Protein AF-A0A8S8Z1N3-F1 (afdb_monomer_lite)

Foldseek 3Di:
DDDDPVDDDDDDDPVNVVVVVVVVVPDDDLVRQLVVQCVVQVDDSVLSNQLVPDPCVVLLVVLCVVVLDRSNVSSCCVRPVLVVVVVVVDDCVVVDSVNSSVVSVVVSVVVDPPPD

Radius of gyration: 21.32 Å; chains: 1; bounding box: 47×44×58 Å

pLDDT: mean 86.36, std 10.96, range [37.97, 95.62]

Sequence (116 aa):
MYPETDIPSIGVTSEEIKIARDKADTTPTWDKAITEIQKKYNLNHQQAEQIFDSEYMELFEKICENKKNSPNFVASILCSSITNLERQGLHTTLLKPEHIIESFELLALTKYPKNH

Structure (mmCIF, N/CA/C/O backbone):
data_AF-A0A8S8Z1N3-F1
#
_entry.id   AF-A0A8S8Z1N3-F1
#
loop_
_atom_site.group_PDB
_atom_site.id
_atom_site.type_symbol
_atom_site.label_atom_id
_atom_site.label_alt_id
_atom_site.label_comp_id
_atom_site.label_asym_id
_atom_site.label_entity_id
_atom_site.label_seq_id
_atom_site.pdbx_PDB_ins_code
_atom_site.Cartn_x
_atom_site.Cartn_y
_atom_site.Cartn_z
_atom_site.occupancy
_atom_site.B_iso_or_equiv
_atom_site.auth_seq_id
_atom_site.auth_comp_id
_atom_site.auth_asym_id
_atom_site.auth_atom_id
_atom_site.pdbx_PDB_model_num
ATOM 1 N N . MET A 1 1 ? 22.268 -27.481 -28.801 1.00 82.44 1 MET A N 1
ATOM 2 C CA . MET A 1 1 ? 20.914 -26.968 -28.505 1.00 82.44 1 MET A CA 1
ATOM 3 C C . MET A 1 1 ? 20.391 -26.339 -29.788 1.00 82.44 1 MET A C 1
ATOM 5 O O . MET A 1 1 ? 21.146 -25.583 -30.388 1.00 82.44 1 MET A O 1
ATOM 9 N N . TYR A 1 2 ? 19.200 -26.723 -30.256 1.00 82.88 2 TYR A N 1
ATOM 10 C CA . TYR A 1 2 ? 18.590 -26.187 -31.483 1.00 82.88 2 TYR A CA 1
ATOM 11 C C . TYR A 1 2 ? 17.500 -25.172 -31.117 1.00 82.88 2 TYR A C 1
ATOM 13 O O . TYR A 1 2 ? 16.831 -25.385 -30.105 1.00 82.88 2 TYR A O 1
ATOM 21 N N . PRO A 1 3 ? 17.341 -24.079 -31.885 1.00 78.19 3 PRO A N 1
ATOM 22 C CA . PRO A 1 3 ? 16.272 -23.119 -31.648 1.00 78.19 3 PRO A CA 1
ATOM 23 C C . PRO A 1 3 ? 14.910 -23.773 -31.892 1.00 78.19 3 PRO A C 1
ATOM 25 O O . PRO A 1 3 ? 14.752 -24.590 -32.800 1.00 78.19 3 PRO A O 1
ATOM 28 N N . GLU A 1 4 ? 13.941 -23.412 -31.061 1.00 79.06 4 GLU A N 1
ATOM 29 C CA . GLU A 1 4 ? 12.550 -23.824 -31.209 1.00 79.06 4 GLU A CA 1
ATOM 30 C C . GLU A 1 4 ? 11.984 -23.200 -32.493 1.00 79.06 4 GLU A C 1
ATOM 32 O O . GLU A 1 4 ? 12.086 -21.992 -32.699 1.00 79.06 4 GLU A O 1
ATOM 37 N N . THR A 1 5 ? 11.481 -24.035 -33.405 1.00 82.94 5 THR A N 1
ATOM 38 C CA . THR A 1 5 ? 11.146 -23.621 -34.785 1.00 82.94 5 THR A CA 1
ATOM 39 C C . THR A 1 5 ? 9.691 -23.193 -34.964 1.00 82.94 5 THR A C 1
ATOM 41 O O . THR A 1 5 ? 9.374 -22.540 -35.956 1.00 82.94 5 THR A O 1
ATOM 44 N N . ASP A 1 6 ? 8.836 -23.487 -33.983 1.00 86.75 6 ASP A N 1
ATOM 45 C CA . ASP A 1 6 ? 7.417 -23.119 -33.991 1.00 86.75 6 ASP A CA 1
ATOM 46 C C . ASP A 1 6 ? 7.160 -21.691 -33.473 1.00 86.75 6 ASP A C 1
ATOM 48 O O . ASP A 1 6 ? 6.049 -21.176 -33.603 1.00 86.75 6 ASP A O 1
ATOM 52 N N . ILE A 1 7 ? 8.175 -21.022 -32.906 1.00 83.12 7 ILE A N 1
ATOM 53 C CA . ILE A 1 7 ? 8.056 -19.663 -32.360 1.00 83.12 7 ILE A CA 1
ATOM 54 C C . ILE A 1 7 ? 8.831 -18.683 -33.256 1.00 83.12 7 ILE A C 1
ATOM 56 O O . ILE A 1 7 ? 10.049 -18.816 -33.408 1.00 83.12 7 ILE A O 1
ATOM 60 N N . PRO A 1 8 ? 8.169 -17.669 -33.846 1.00 82.38 8 PRO A N 1
ATOM 61 C CA . PRO A 1 8 ? 8.858 -16.648 -34.623 1.00 82.38 8 PRO A CA 1
ATOM 62 C C . PRO A 1 8 ? 9.771 -15.801 -33.726 1.00 82.38 8 PRO A C 1
ATOM 64 O O . PRO A 1 8 ? 9.466 -15.536 -32.564 1.00 82.38 8 PRO A O 1
ATOM 67 N N . SER A 1 9 ? 10.895 -15.334 -34.273 1.00 81.75 9 SER A N 1
ATOM 68 C CA . SER A 1 9 ? 11.811 -14.462 -33.531 1.00 81.75 9 SER A CA 1
ATOM 69 C C . SER A 1 9 ? 11.157 -13.120 -33.192 1.00 81.75 9 SER A C 1
ATOM 71 O O . SER A 1 9 ? 10.616 -12.446 -34.069 1.00 81.75 9 SER A O 1
ATOM 73 N N . ILE A 1 10 ? 11.259 -12.708 -31.927 1.00 83.69 10 ILE A N 1
ATOM 74 C CA . ILE A 1 10 ? 10.810 -11.392 -31.461 1.00 83.69 10 ILE A CA 1
ATOM 75 C C . ILE A 1 10 ? 11.947 -10.390 -31.690 1.00 83.69 10 ILE A C 1
ATOM 77 O O . ILE A 1 10 ? 13.014 -10.501 -31.087 1.00 83.69 10 ILE A O 1
ATOM 81 N N . GLY A 1 11 ? 11.728 -9.419 -32.577 1.00 84.00 11 GLY A N 1
ATOM 82 C CA . GLY A 1 11 ? 12.651 -8.307 -32.785 1.00 84.00 11 GLY A CA 1
ATOM 83 C C . GLY A 1 11 ? 12.404 -7.215 -31.752 1.00 84.00 11 GLY A C 1
ATOM 84 O O . GLY A 1 11 ? 11.334 -6.621 -31.752 1.00 84.00 11 GLY A O 1
ATOM 85 N N . VAL A 1 12 ? 13.386 -6.947 -30.892 1.00 85.81 12 VAL A N 1
ATOM 86 C CA . VAL A 1 12 ? 13.336 -5.825 -29.944 1.00 85.81 12 VAL A CA 1
ATOM 87 C C . VAL A 1 12 ? 14.036 -4.622 -30.569 1.00 85.81 12 VAL A C 1
ATOM 89 O O . VAL A 1 12 ? 15.198 -4.708 -30.976 1.00 85.81 12 VAL A O 1
ATOM 92 N N . THR A 1 13 ? 13.339 -3.496 -30.658 1.00 91.44 13 THR A N 1
ATOM 93 C CA . THR A 1 13 ? 13.882 -2.246 -31.195 1.00 91.44 13 THR A CA 1
ATOM 94 C C . THR A 1 13 ? 14.740 -1.520 -30.160 1.00 91.44 13 THR A C 1
ATOM 96 O O . THR A 1 13 ? 14.548 -1.633 -28.948 1.00 91.44 13 THR A O 1
ATOM 99 N N . SER A 1 14 ? 15.691 -0.706 -30.625 1.00 90.50 14 SER A N 1
ATOM 100 C CA . SER A 1 14 ? 16.498 0.131 -29.72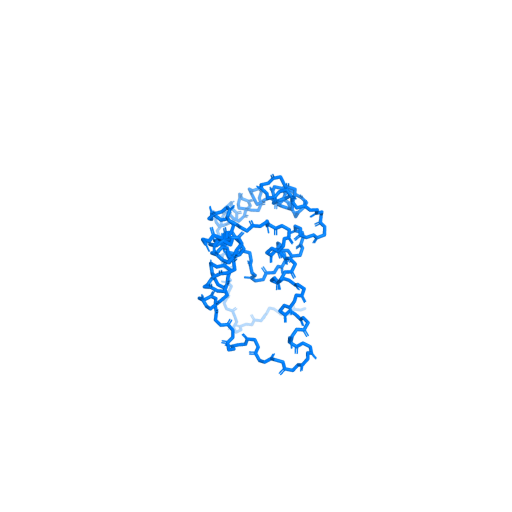7 1.00 90.50 14 SER A CA 1
ATOM 101 C C . SER A 1 14 ? 15.657 1.139 -28.935 1.00 90.50 14 SER A C 1
ATOM 103 O O . SER A 1 14 ? 16.062 1.535 -27.845 1.00 90.50 14 SER A O 1
ATOM 105 N N . GLU A 1 15 ? 14.498 1.539 -29.462 1.00 91.38 15 GLU A N 1
ATOM 106 C CA . GLU A 1 15 ? 13.580 2.464 -28.796 1.00 91.38 15 GLU A CA 1
ATOM 107 C C . GLU A 1 15 ? 12.853 1.791 -27.625 1.00 91.38 15 GLU A C 1
ATOM 109 O O . GLU A 1 15 ? 12.817 2.344 -26.530 1.00 91.38 15 GLU A O 1
ATOM 114 N N . GLU A 1 16 ? 12.375 0.554 -27.798 1.00 90.25 16 GLU A N 1
ATOM 115 C CA . GLU A 1 16 ? 11.784 -0.237 -26.706 1.00 90.25 16 GLU A CA 1
ATOM 116 C C . GLU A 1 16 ? 12.782 -0.465 -25.563 1.00 90.25 16 GLU A C 1
ATOM 118 O O . GLU A 1 16 ? 12.418 -0.366 -24.391 1.00 90.25 16 GLU A O 1
ATOM 123 N N . ILE A 1 17 ? 14.059 -0.699 -25.890 1.00 90.06 17 ILE A N 1
ATOM 124 C CA . ILE A 1 17 ? 15.129 -0.840 -24.890 1.00 90.06 17 ILE A CA 1
ATOM 125 C C . ILE A 1 17 ? 15.340 0.468 -24.122 1.00 90.06 17 ILE A C 1
ATOM 127 O O . ILE A 1 17 ? 15.512 0.430 -22.902 1.00 90.06 17 ILE A O 1
ATOM 131 N N . LYS A 1 18 ? 15.332 1.617 -24.810 1.00 91.88 18 LYS A N 1
ATOM 132 C CA . LYS A 1 18 ? 15.448 2.927 -24.154 1.00 91.88 18 LYS A CA 1
ATOM 133 C C . LYS A 1 18 ? 14.275 3.181 -23.219 1.00 91.88 18 LYS A C 1
ATOM 135 O O . LYS A 1 18 ? 14.509 3.470 -22.057 1.00 91.88 18 LYS A O 1
ATOM 140 N N . ILE A 1 19 ? 13.042 2.977 -23.683 1.00 91.69 19 ILE A N 1
ATOM 141 C CA . ILE A 1 19 ? 11.837 3.166 -22.862 1.00 91.69 19 ILE A CA 1
ATOM 142 C C . ILE A 1 19 ? 11.881 2.270 -21.619 1.00 91.69 19 ILE A C 1
ATOM 144 O O . ILE A 1 19 ? 11.596 2.729 -20.514 1.00 91.69 19 ILE A O 1
ATOM 148 N N . ALA A 1 20 ? 12.258 0.998 -21.777 1.00 87.94 20 ALA A N 1
ATOM 149 C CA . ALA A 1 20 ? 12.375 0.073 -20.654 1.00 87.94 20 ALA A CA 1
ATOM 150 C C . ALA A 1 20 ? 13.458 0.509 -19.656 1.00 87.94 20 ALA A C 1
ATOM 152 O O . ALA A 1 20 ? 13.227 0.455 -18.448 1.00 87.94 20 ALA A O 1
ATOM 153 N N . ARG A 1 21 ? 14.615 0.971 -20.150 1.00 89.31 21 ARG A N 1
ATOM 154 C CA . ARG A 1 21 ? 15.700 1.499 -19.313 1.00 89.31 21 ARG A CA 1
ATOM 155 C C . ARG A 1 21 ? 15.269 2.755 -18.566 1.00 89.31 21 ARG A C 1
ATOM 157 O O . ARG A 1 21 ? 15.375 2.783 -17.348 1.00 89.31 21 ARG A O 1
ATOM 164 N N . ASP A 1 22 ? 14.728 3.740 -19.270 1.00 90.75 22 ASP A N 1
ATOM 165 C CA . ASP A 1 22 ? 14.297 5.005 -18.679 1.00 90.75 22 ASP A CA 1
ATOM 166 C C . ASP A 1 22 ? 13.211 4.767 -17.622 1.00 90.75 22 ASP A C 1
ATOM 168 O O . ASP A 1 22 ? 13.235 5.357 -16.541 1.00 90.75 22 ASP A O 1
ATOM 172 N N . LYS A 1 23 ? 12.278 3.841 -17.883 1.00 88.69 23 LYS A N 1
ATOM 173 C CA . LYS A 1 23 ? 11.265 3.434 -16.904 1.00 88.69 23 LYS A CA 1
ATOM 174 C C . LYS A 1 23 ? 11.883 2.754 -15.681 1.00 88.69 23 LYS A C 1
ATOM 176 O O . LYS A 1 23 ? 11.465 3.039 -14.562 1.00 88.69 23 LYS A O 1
ATOM 181 N N . ALA A 1 24 ? 12.864 1.874 -15.865 1.00 82.88 24 ALA A N 1
ATOM 182 C CA . ALA A 1 24 ? 13.557 1.231 -14.751 1.00 82.88 24 ALA A CA 1
ATOM 183 C C . ALA A 1 24 ? 14.329 2.253 -13.899 1.00 82.88 24 ALA A C 1
ATOM 185 O O . ALA A 1 24 ? 14.212 2.232 -12.678 1.00 82.88 24 ALA A O 1
ATOM 186 N N . ASP A 1 25 ? 15.036 3.186 -14.538 1.00 84.88 25 ASP A N 1
ATOM 187 C CA . ASP A 1 25 ? 15.842 4.212 -13.868 1.00 84.88 25 ASP A CA 1
ATOM 188 C C . ASP A 1 25 ? 14.981 5.249 -13.121 1.00 84.88 25 ASP A C 1
ATOM 190 O O . ASP A 1 25 ? 15.392 5.784 -12.090 1.00 84.88 25 ASP A O 1
ATOM 194 N N . THR A 1 26 ? 13.775 5.533 -13.625 1.00 85.38 26 THR A N 1
ATOM 195 C CA . THR A 1 26 ? 12.809 6.447 -12.986 1.00 85.38 26 THR A CA 1
ATOM 196 C C . THR A 1 26 ? 11.952 5.780 -11.915 1.00 85.38 26 THR A C 1
ATOM 198 O O . THR A 1 26 ? 11.366 6.481 -11.087 1.00 85.38 26 THR A O 1
ATOM 201 N N . THR A 1 27 ? 11.881 4.447 -11.891 1.00 84.75 27 THR A N 1
ATOM 202 C CA . THR A 1 27 ? 11.135 3.727 -10.857 1.00 84.75 27 THR A CA 1
ATOM 203 C C . THR A 1 27 ? 11.876 3.866 -9.524 1.00 84.75 27 THR A C 1
ATOM 205 O O . THR A 1 27 ? 13.064 3.539 -9.443 1.00 84.75 27 THR A O 1
ATOM 208 N N . PRO A 1 28 ? 11.221 4.363 -8.460 1.00 85.88 28 PRO A N 1
ATOM 209 C CA . PRO A 1 28 ? 11.863 4.468 -7.160 1.00 85.88 28 PRO A CA 1
ATOM 210 C C . PRO A 1 28 ? 12.311 3.087 -6.678 1.00 85.88 28 PRO A C 1
ATOM 212 O O . PRO A 1 28 ? 11.632 2.081 -6.881 1.00 85.88 28 PRO A O 1
ATOM 215 N N . THR A 1 29 ? 13.460 3.040 -6.002 1.00 91.81 29 THR A N 1
ATOM 216 C CA . THR A 1 29 ? 13.876 1.821 -5.305 1.00 91.81 29 THR A CA 1
ATOM 217 C C . THR A 1 29 ? 12.848 1.468 -4.234 1.00 91.81 29 THR A C 1
ATOM 219 O O . THR A 1 29 ? 12.193 2.358 -3.688 1.00 91.81 29 THR A O 1
ATOM 222 N N . TRP A 1 30 ? 12.754 0.184 -3.891 1.00 91.69 30 TRP A N 1
ATOM 223 C CA . TRP A 1 30 ? 11.850 -0.316 -2.850 1.00 91.69 30 TRP A CA 1
ATOM 224 C C . TRP A 1 30 ? 11.940 0.514 -1.557 1.00 91.69 30 TRP A C 1
ATOM 226 O O . TRP A 1 30 ? 10.949 1.076 -1.095 1.00 91.69 30 TRP A O 1
ATOM 236 N N . ASP A 1 31 ? 13.160 0.732 -1.057 1.00 93.00 31 ASP A N 1
ATOM 237 C CA . ASP A 1 31 ? 13.406 1.548 0.139 1.00 93.00 31 ASP A CA 1
ATOM 238 C C . ASP A 1 31 ? 12.954 3.006 -0.010 1.00 93.00 31 ASP A C 1
ATOM 240 O O . ASP A 1 31 ? 12.456 3.612 0.944 1.00 93.00 31 ASP A O 1
ATOM 244 N N . LYS A 1 32 ? 13.131 3.600 -1.200 1.00 93.94 32 LYS A N 1
ATOM 245 C CA . LYS A 1 32 ? 12.699 4.978 -1.462 1.00 93.94 32 LYS A CA 1
ATOM 246 C C . LYS A 1 32 ? 11.180 5.072 -1.462 1.00 93.94 32 LYS A C 1
ATOM 248 O O . LYS A 1 32 ? 10.660 5.965 -0.802 1.00 93.94 32 LYS A O 1
ATOM 253 N N . ALA A 1 33 ? 10.492 4.143 -2.124 1.00 93.56 33 ALA A N 1
ATOM 254 C CA . ALA A 1 33 ? 9.034 4.097 -2.149 1.00 93.56 33 ALA A CA 1
ATOM 255 C C . ALA A 1 33 ? 8.457 3.960 -0.728 1.00 93.56 33 ALA A C 1
ATOM 257 O O . ALA A 1 33 ? 7.609 4.757 -0.323 1.00 93.56 33 ALA A O 1
ATOM 258 N N . ILE A 1 34 ? 8.999 3.040 0.081 1.00 95.31 34 ILE A N 1
ATOM 259 C CA . ILE A 1 34 ? 8.609 2.895 1.492 1.00 95.31 34 ILE A CA 1
ATOM 260 C C . ILE A 1 34 ? 8.870 4.191 2.264 1.00 95.31 34 ILE A C 1
ATOM 262 O O . ILE A 1 34 ? 7.992 4.674 2.978 1.00 95.31 34 ILE A O 1
ATOM 266 N N . THR A 1 35 ? 10.049 4.797 2.101 1.00 95.62 35 THR A N 1
ATOM 267 C CA . THR A 1 35 ? 10.402 6.045 2.796 1.00 95.62 35 THR A CA 1
ATOM 268 C C . THR A 1 35 ? 9.453 7.193 2.432 1.00 95.62 35 THR A C 1
ATOM 270 O O . THR A 1 35 ? 9.107 8.007 3.293 1.00 95.62 35 THR A O 1
ATOM 273 N N . GLU A 1 36 ? 9.019 7.286 1.175 1.00 94.62 36 GLU A N 1
ATOM 274 C CA . GLU A 1 36 ? 8.035 8.277 0.733 1.00 94.62 36 GLU A CA 1
ATOM 275 C C . GLU A 1 36 ? 6.676 8.060 1.401 1.00 94.62 36 GLU A C 1
ATOM 277 O O . GLU A 1 36 ? 6.097 9.016 1.922 1.00 94.62 36 GLU A O 1
ATOM 282 N N . ILE A 1 37 ? 6.210 6.813 1.487 1.00 94.62 37 ILE A N 1
ATOM 283 C CA . ILE A 1 37 ? 4.964 6.451 2.179 1.00 94.62 37 ILE A CA 1
ATOM 284 C C . ILE A 1 37 ? 5.054 6.787 3.670 1.00 94.62 37 ILE A C 1
ATOM 286 O O . ILE A 1 37 ? 4.151 7.428 4.217 1.00 94.62 37 ILE A O 1
ATOM 290 N N . GLN A 1 38 ? 6.163 6.426 4.324 1.00 95.50 38 GLN A N 1
ATOM 291 C CA . GLN A 1 38 ? 6.409 6.761 5.727 1.00 95.50 38 GLN A CA 1
ATOM 292 C C . GLN A 1 38 ? 6.319 8.267 5.963 1.00 95.50 38 GLN A C 1
ATOM 294 O O . GLN A 1 38 ? 5.663 8.695 6.908 1.00 95.50 38 GLN A O 1
ATOM 299 N N . LYS A 1 39 ? 6.934 9.083 5.099 1.00 95.19 39 LYS A N 1
ATOM 300 C CA . LYS A 1 39 ? 6.898 10.549 5.221 1.00 95.19 39 LYS A CA 1
ATOM 301 C C . LYS A 1 39 ? 5.515 11.128 4.926 1.00 95.19 39 LYS A C 1
ATOM 303 O O . LYS A 1 39 ? 5.076 12.020 5.645 1.00 95.19 39 LYS A O 1
ATOM 308 N N . LYS A 1 40 ? 4.829 10.633 3.892 1.00 94.50 40 LYS A N 1
ATOM 309 C CA . LYS A 1 40 ? 3.515 11.132 3.452 1.00 94.50 40 LYS A CA 1
ATOM 310 C C . LYS A 1 40 ? 2.425 10.871 4.492 1.00 94.50 40 LYS A C 1
ATOM 312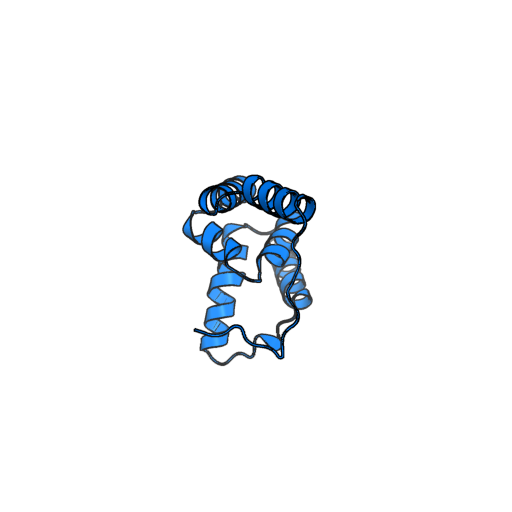 O O . LYS A 1 40 ? 1.579 11.733 4.720 1.00 94.50 40 LYS A O 1
ATOM 317 N N . TYR A 1 41 ? 2.469 9.710 5.142 1.00 93.81 41 TYR A N 1
ATOM 318 C CA . TYR A 1 41 ? 1.411 9.242 6.042 1.00 93.81 41 TYR A CA 1
ATOM 319 C C . TYR A 1 41 ? 1.845 9.098 7.506 1.00 93.81 41 TYR A C 1
ATOM 321 O O . TYR A 1 41 ? 1.034 8.724 8.352 1.00 93.81 41 TYR A O 1
ATOM 329 N N . ASN A 1 42 ? 3.101 9.423 7.821 1.00 93.69 42 ASN A N 1
ATOM 330 C CA . ASN A 1 42 ? 3.700 9.293 9.150 1.00 93.69 42 ASN A CA 1
ATOM 331 C C . ASN A 1 42 ? 3.589 7.862 9.724 1.00 93.69 42 ASN A C 1
ATOM 333 O O . ASN A 1 42 ? 3.297 7.673 10.909 1.00 93.69 42 ASN A O 1
ATOM 337 N N . LEU A 1 43 ? 3.798 6.863 8.857 1.00 94.31 43 LEU A N 1
ATOM 338 C CA 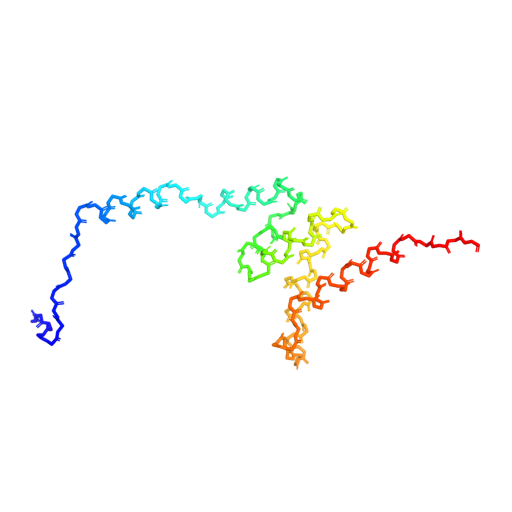. LEU A 1 43 ? 3.789 5.439 9.201 1.00 94.31 43 LEU A CA 1
ATOM 339 C C . LEU A 1 43 ? 5.167 4.973 9.690 1.00 94.31 43 LEU A C 1
ATOM 341 O O . LEU A 1 43 ? 6.213 5.488 9.276 1.00 94.31 43 LEU A O 1
ATOM 345 N N . ASN A 1 44 ? 5.181 3.937 10.530 1.00 94.12 44 ASN A N 1
ATOM 346 C CA . ASN A 1 44 ? 6.420 3.211 10.804 1.00 94.12 44 ASN A CA 1
ATOM 347 C C . ASN A 1 44 ? 6.837 2.357 9.586 1.00 94.12 44 ASN A C 1
ATOM 349 O O . ASN A 1 44 ? 6.061 2.180 8.647 1.00 94.12 44 ASN A O 1
ATOM 353 N N . HIS A 1 45 ? 8.070 1.844 9.596 1.00 93.88 45 HIS A N 1
ATOM 354 C CA . HIS A 1 45 ? 8.632 1.122 8.449 1.00 93.88 45 HIS A CA 1
ATOM 355 C C . HIS A 1 45 ? 7.811 -0.119 8.090 1.00 93.88 45 HIS A C 1
ATOM 357 O O . HIS A 1 45 ? 7.419 -0.279 6.941 1.00 93.88 45 HIS A O 1
ATOM 363 N N . GLN A 1 46 ? 7.459 -0.922 9.097 1.00 94.00 46 GLN A N 1
ATOM 364 C CA . GLN A 1 46 ? 6.661 -2.132 8.921 1.00 94.00 46 GLN A CA 1
ATOM 365 C C . GLN A 1 46 ? 5.293 -1.834 8.291 1.00 94.00 46 GLN A C 1
ATOM 367 O O . GLN A 1 46 ? 4.873 -2.528 7.378 1.00 94.00 46 GLN A O 1
ATOM 372 N N . GLN A 1 47 ? 4.585 -0.806 8.761 1.00 94.00 47 GLN A N 1
ATOM 373 C CA . GLN A 1 47 ? 3.261 -0.448 8.247 1.00 94.00 47 GLN A CA 1
ATOM 374 C C . GLN A 1 47 ? 3.328 0.114 6.828 1.00 94.00 47 GLN A C 1
ATOM 376 O O . GLN A 1 47 ? 2.452 -0.174 6.017 1.00 94.00 47 GLN A O 1
ATOM 381 N N . ALA A 1 48 ? 4.351 0.917 6.528 1.00 95.50 48 ALA A N 1
ATOM 382 C CA . ALA A 1 48 ? 4.559 1.441 5.185 1.00 95.50 48 ALA A CA 1
ATOM 383 C C . ALA A 1 48 ? 4.896 0.324 4.193 1.00 95.50 48 ALA A C 1
ATOM 385 O O . ALA A 1 48 ? 4.315 0.291 3.114 1.00 95.50 48 ALA A O 1
ATOM 386 N N . GLU A 1 49 ? 5.768 -0.608 4.578 1.00 94.75 49 GLU A N 1
ATOM 387 C CA . GLU A 1 49 ? 6.091 -1.796 3.787 1.00 94.75 49 GLU A CA 1
ATOM 388 C C . GLU A 1 49 ? 4.860 -2.685 3.579 1.00 94.75 49 GLU A C 1
ATOM 390 O O . GLU A 1 49 ? 4.551 -3.047 2.450 1.00 94.75 49 GLU A O 1
ATOM 395 N N . GLN A 1 50 ? 4.097 -2.961 4.641 1.00 93.69 50 GLN A N 1
ATOM 396 C CA . GLN A 1 50 ? 2.875 -3.766 4.560 1.00 93.69 50 GLN A CA 1
ATOM 397 C C . GLN A 1 50 ? 1.826 -3.170 3.627 1.00 93.69 50 GLN A C 1
ATOM 399 O O . GLN A 1 50 ? 1.138 -3.918 2.942 1.00 93.69 50 GLN A O 1
ATOM 404 N N . ILE A 1 51 ? 1.660 -1.847 3.625 1.00 95.19 51 ILE A N 1
ATOM 405 C CA . ILE A 1 51 ? 0.721 -1.187 2.716 1.00 95.19 51 ILE A CA 1
ATOM 406 C C . ILE A 1 51 ? 1.266 -1.185 1.291 1.00 95.19 51 ILE A C 1
ATOM 408 O O . ILE A 1 51 ? 0.507 -1.461 0.364 1.00 95.19 51 ILE A O 1
ATOM 412 N N . PHE A 1 52 ? 2.565 -0.928 1.124 1.00 94.00 52 PHE A N 1
ATOM 413 C CA . PHE A 1 52 ? 3.231 -0.936 -0.175 1.00 94.00 52 PHE A CA 1
ATOM 414 C C . PHE A 1 52 ? 3.149 -2.285 -0.888 1.00 94.00 52 PHE A C 1
ATOM 416 O O . PHE A 1 52 ? 2.871 -2.321 -2.081 1.00 94.00 52 PHE A O 1
ATOM 423 N N . ASP A 1 53 ? 3.339 -3.374 -0.148 1.00 92.06 53 ASP A N 1
ATOM 424 C CA . ASP A 1 53 ? 3.279 -4.744 -0.663 1.00 92.06 53 ASP A CA 1
ATOM 425 C C . ASP A 1 53 ? 1.838 -5.294 -0.750 1.00 92.06 53 ASP A C 1
ATOM 427 O O . ASP A 1 53 ? 1.616 -6.417 -1.196 1.00 92.06 53 ASP A O 1
ATOM 431 N N . SER A 1 54 ? 0.831 -4.522 -0.321 1.00 91.00 54 SER A N 1
ATOM 432 C CA . SER A 1 54 ? -0.573 -4.953 -0.338 1.00 91.00 54 SER A CA 1
ATOM 433 C C . SER A 1 54 ? -1.349 -4.452 -1.554 1.00 91.00 54 SER A C 1
ATOM 435 O O . SER A 1 54 ? -1.111 -3.366 -2.078 1.00 91.00 54 SER A O 1
ATOM 437 N N . GLU A 1 55 ? -2.407 -5.182 -1.907 1.00 89.50 55 GLU A N 1
ATOM 438 C CA . GLU A 1 55 ? -3.430 -4.728 -2.861 1.00 89.50 55 GLU A CA 1
ATOM 439 C C . GLU A 1 55 ? -4.257 -3.530 -2.353 1.00 89.50 55 GLU A C 1
ATOM 441 O O . GLU A 1 55 ? -4.992 -2.900 -3.110 1.00 89.50 55 GLU A O 1
ATOM 446 N N . TYR A 1 56 ? -4.131 -3.182 -1.068 1.00 91.56 56 TYR A N 1
ATOM 447 C CA . TYR A 1 56 ? -4.924 -2.140 -0.423 1.00 91.56 56 TYR A CA 1
ATOM 448 C C . TYR A 1 56 ? -4.309 -0.740 -0.519 1.00 91.56 56 TYR A C 1
ATOM 450 O O . TYR A 1 56 ? -4.867 0.184 0.073 1.00 91.56 56 TYR A O 1
ATOM 458 N N . MET A 1 57 ? -3.200 -0.547 -1.243 1.00 92.31 57 MET A N 1
ATOM 459 C CA . MET A 1 57 ? -2.541 0.762 -1.361 1.00 92.31 57 MET A CA 1
ATOM 460 C C . MET A 1 57 ? -3.502 1.860 -1.839 1.00 92.31 57 MET A C 1
ATOM 462 O O . MET A 1 57 ? -3.682 2.864 -1.153 1.00 92.31 57 MET A O 1
ATOM 466 N N . GLU A 1 58 ? -4.167 1.665 -2.981 1.00 92.38 58 GLU A N 1
ATOM 467 C CA . GLU A 1 58 ? -5.083 2.672 -3.541 1.00 92.38 58 GLU A CA 1
ATOM 468 C C . GLU A 1 58 ? -6.240 2.985 -2.579 1.00 92.38 58 GLU A C 1
ATOM 470 O O . GLU A 1 58 ? -6.634 4.138 -2.383 1.00 92.38 58 GLU A O 1
ATOM 475 N N . LEU A 1 59 ? -6.761 1.947 -1.922 1.00 92.62 59 LEU A N 1
ATOM 476 C CA . LEU A 1 59 ? -7.835 2.066 -0.944 1.00 92.62 59 LEU A CA 1
ATOM 477 C C . LEU A 1 59 ? -7.387 2.858 0.291 1.00 92.62 59 LEU A C 1
ATOM 479 O O . LEU A 1 59 ? -8.112 3.725 0.783 1.00 92.62 59 LEU A O 1
ATOM 483 N N . PHE A 1 60 ? -6.179 2.576 0.774 1.00 94.50 60 PHE A N 1
ATOM 484 C CA . PHE A 1 60 ? -5.548 3.274 1.881 1.00 94.50 60 PHE A CA 1
ATOM 485 C C . PHE A 1 60 ? -5.379 4.764 1.578 1.00 94.50 60 PHE A C 1
ATOM 487 O O . PHE A 1 60 ? -5.747 5.594 2.417 1.00 94.50 60 PHE A O 1
ATOM 494 N N . GLU A 1 61 ? -4.875 5.114 0.389 1.00 93.19 61 GLU A N 1
ATOM 495 C CA . GLU A 1 61 ? -4.712 6.512 -0.012 1.00 93.19 61 GLU A CA 1
ATOM 496 C C . GLU A 1 61 ? -6.060 7.240 0.011 1.00 93.19 61 GLU A C 1
ATOM 498 O O . GLU A 1 61 ? -6.184 8.272 0.676 1.00 93.19 61 GLU A O 1
ATOM 503 N N . LYS A 1 62 ? -7.090 6.641 -0.598 1.00 92.44 62 LYS A N 1
ATOM 504 C CA . LYS A 1 62 ? -8.450 7.194 -0.662 1.00 92.44 62 LYS A CA 1
ATOM 505 C C . LYS A 1 62 ? -9.089 7.397 0.714 1.00 92.44 62 LYS A C 1
ATOM 507 O O . LYS A 1 62 ? -9.728 8.416 0.967 1.00 92.44 62 LYS A O 1
ATOM 512 N N . ILE A 1 63 ? -8.905 6.461 1.646 1.00 91.88 63 ILE A N 1
ATOM 513 C CA . ILE A 1 63 ? -9.422 6.608 3.018 1.00 91.88 63 ILE A CA 1
ATOM 514 C C . ILE A 1 63 ? -8.668 7.720 3.769 1.00 91.88 63 ILE A C 1
ATOM 516 O O . ILE A 1 63 ? -9.269 8.466 4.553 1.00 91.88 63 ILE A O 1
ATOM 520 N N . CYS A 1 64 ? -7.360 7.852 3.534 1.00 91.25 64 CYS A N 1
ATOM 521 C CA . CYS A 1 64 ? -6.522 8.857 4.184 1.00 91.25 64 CYS A CA 1
ATOM 522 C C . CYS A 1 64 ? -6.725 10.280 3.632 1.00 91.25 64 CYS A C 1
ATOM 524 O O . CYS A 1 64 ? -6.499 11.237 4.377 1.00 91.25 64 CYS A O 1
ATOM 526 N N . GLU A 1 65 ? -7.193 10.450 2.388 1.00 88.69 65 GLU A N 1
ATOM 527 C CA . GLU A 1 65 ? -7.498 11.764 1.785 1.00 88.69 65 GLU A CA 1
ATOM 528 C C . GLU A 1 65 ? -8.438 12.606 2.651 1.00 88.69 65 GLU A C 1
ATOM 530 O O . GLU A 1 65 ? -8.221 13.802 2.852 1.00 88.69 65 GLU A O 1
ATOM 535 N N . ASN A 1 66 ? -9.443 11.962 3.244 1.00 78.50 66 ASN A N 1
ATOM 536 C CA . ASN A 1 66 ? -10.437 12.632 4.072 1.00 78.50 66 ASN A CA 1
ATOM 537 C C . ASN A 1 66 ? -9.878 13.127 5.420 1.00 78.50 66 ASN A C 1
ATOM 539 O O . ASN A 1 66 ? -10.576 13.853 6.124 1.00 78.50 66 ASN A O 1
ATOM 543 N N . LYS A 1 67 ? -8.652 12.737 5.818 1.00 78.00 67 LYS A N 1
ATOM 544 C CA . LYS A 1 67 ? -7.963 13.101 7.081 1.00 78.00 67 LYS A CA 1
ATOM 545 C C . LYS A 1 67 ? -8.750 12.861 8.381 1.00 78.00 67 LYS A C 1
ATOM 547 O O . LYS A 1 67 ? -8.316 13.279 9.451 1.00 78.00 67 LYS A O 1
ATOM 552 N N . LYS A 1 68 ? -9.892 12.174 8.322 1.00 83.56 68 LYS A N 1
ATOM 553 C CA . LYS A 1 68 ? -10.714 11.848 9.501 1.00 83.56 68 LYS A CA 1
ATOM 554 C C . LYS A 1 68 ? -10.199 10.620 10.255 1.00 83.56 68 LYS A C 1
ATOM 556 O O . LYS A 1 68 ? -10.496 10.442 11.436 1.00 83.56 68 LYS A O 1
ATOM 561 N N . ASN A 1 69 ? -9.429 9.773 9.575 1.00 85.81 69 ASN A N 1
ATOM 562 C CA . ASN A 1 69 ? -8.877 8.541 10.117 1.00 85.81 69 ASN A CA 1
ATOM 563 C C . ASN A 1 69 ? -7.354 8.641 10.2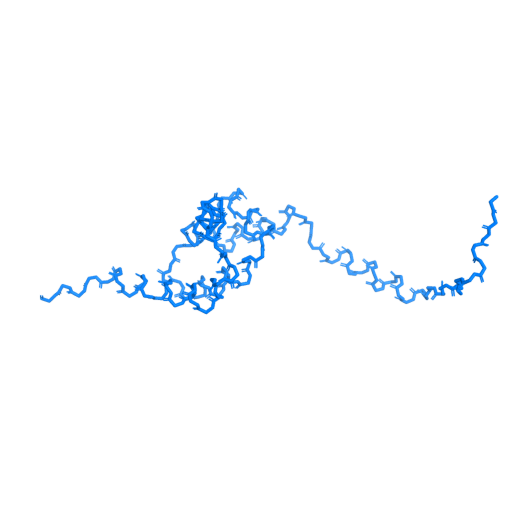35 1.00 85.81 69 ASN A C 1
ATOM 565 O O . ASN A 1 69 ? -6.690 9.239 9.394 1.00 85.81 69 ASN A O 1
ATOM 569 N N . SER A 1 70 ? -6.805 8.053 11.300 1.00 90.38 70 SER A N 1
ATOM 570 C CA . SER A 1 70 ? -5.354 7.959 11.490 1.00 90.38 70 SER A CA 1
ATOM 571 C C . SER A 1 70 ? -4.774 6.974 10.469 1.00 90.38 70 SER A C 1
ATOM 573 O O . SER A 1 70 ? -5.236 5.830 10.454 1.00 90.38 70 SER A O 1
ATOM 575 N N . PRO A 1 71 ? -3.757 7.348 9.671 1.00 92.69 71 PRO A N 1
ATOM 576 C CA . PRO A 1 71 ? -3.146 6.438 8.704 1.00 92.69 71 PRO A CA 1
ATOM 577 C C . PRO A 1 71 ? -2.634 5.138 9.342 1.00 92.69 71 PRO A C 1
ATOM 579 O O . PRO A 1 71 ? -2.900 4.058 8.828 1.00 92.69 71 PRO A O 1
ATOM 582 N N . ASN A 1 72 ? -2.020 5.209 10.530 1.00 91.81 72 ASN A N 1
ATOM 583 C CA . ASN A 1 72 ? -1.581 4.019 11.276 1.00 91.81 72 ASN A CA 1
ATOM 584 C C . ASN A 1 72 ? -2.738 3.055 11.580 1.00 91.81 72 ASN A C 1
ATOM 586 O O . ASN A 1 72 ? -2.568 1.836 11.547 1.00 91.81 72 ASN A O 1
ATOM 590 N N . PHE A 1 73 ? -3.913 3.600 11.904 1.00 91.38 73 PHE A N 1
ATOM 591 C CA . PHE A 1 73 ? -5.102 2.799 12.174 1.00 91.38 73 PHE A CA 1
ATOM 592 C C . PHE A 1 73 ? -5.635 2.160 10.890 1.00 91.38 73 PHE A C 1
ATOM 594 O O . PHE A 1 73 ? -5.872 0.957 10.873 1.00 91.38 73 PHE A O 1
ATOM 601 N N . VAL A 1 74 ? -5.761 2.940 9.811 1.00 93.69 74 VAL A N 1
ATOM 602 C CA . VAL A 1 74 ? -6.232 2.440 8.510 1.00 93.69 74 VAL A CA 1
ATOM 603 C C . VAL A 1 74 ? -5.325 1.314 8.008 1.00 93.69 74 VAL A C 1
ATOM 605 O O . VAL A 1 74 ? -5.825 0.243 7.677 1.00 93.69 74 VAL A O 1
ATOM 608 N N . ALA A 1 75 ? -4.002 1.508 8.050 1.00 93.69 75 ALA A N 1
ATOM 609 C CA . ALA A 1 75 ? -3.027 0.506 7.624 1.00 93.69 75 ALA A CA 1
ATOM 610 C C . ALA A 1 75 ? -3.152 -0.811 8.407 1.00 93.69 75 ALA A C 1
ATOM 612 O O . ALA A 1 75 ? -3.156 -1.895 7.829 1.00 93.69 75 ALA A O 1
ATOM 613 N N . SER A 1 76 ? -3.320 -0.725 9.731 1.00 91.75 76 SER A N 1
ATOM 614 C CA . SER A 1 76 ? -3.495 -1.903 10.588 1.00 91.75 76 SER A CA 1
ATOM 615 C C . SER A 1 76 ? -4.778 -2.677 10.264 1.00 91.75 76 SER A C 1
ATOM 617 O O . SER A 1 76 ? -4.773 -3.906 10.180 1.00 91.75 76 SER A O 1
ATOM 619 N N . ILE A 1 77 ? -5.890 -1.977 10.038 1.00 91.50 77 ILE A N 1
ATOM 620 C CA . ILE A 1 77 ? -7.154 -2.632 9.690 1.00 91.50 77 ILE A CA 1
ATOM 621 C C . ILE A 1 77 ? -7.050 -3.322 8.327 1.00 91.50 77 ILE A C 1
ATOM 623 O O . ILE A 1 77 ? -7.375 -4.505 8.236 1.00 91.50 77 ILE A O 1
ATOM 627 N N . LEU A 1 78 ? -6.543 -2.623 7.308 1.00 91.88 78 LEU A N 1
ATOM 628 C CA . LEU A 1 78 ? -6.433 -3.163 5.953 1.00 91.88 78 LEU A CA 1
ATOM 629 C C . LEU A 1 78 ? -5.472 -4.358 5.886 1.00 91.88 78 LEU A C 1
ATOM 631 O O . LEU A 1 78 ? -5.862 -5.425 5.432 1.00 91.88 78 LEU A O 1
ATOM 635 N N . CYS A 1 79 ? -4.248 -4.226 6.404 1.00 90.56 79 CYS A N 1
ATOM 636 C CA . CYS A 1 79 ? -3.226 -5.264 6.228 1.00 90.56 79 CYS A CA 1
ATOM 637 C C . CYS A 1 79 ? -3.257 -6.359 7.302 1.00 90.56 79 CYS A C 1
ATOM 639 O O . CYS A 1 79 ? -2.893 -7.501 7.025 1.00 90.56 79 CYS A O 1
ATOM 641 N N . SER A 1 80 ? -3.659 -6.046 8.539 1.00 87.62 80 SER A N 1
ATOM 642 C CA . SER A 1 80 ? -3.663 -7.033 9.632 1.00 87.62 80 SER A CA 1
ATOM 643 C C . SER A 1 80 ? -5.049 -7.605 9.896 1.00 87.62 80 SER A C 1
ATOM 645 O O . SER A 1 80 ? -5.188 -8.815 10.058 1.00 87.62 80 SER A O 1
ATOM 647 N N . SER A 1 81 ? -6.085 -6.763 9.960 1.00 86.19 81 SER A N 1
ATOM 648 C CA . SER A 1 81 ? -7.416 -7.236 10.369 1.00 86.19 81 SER A CA 1
ATOM 649 C C . SER A 1 81 ? -8.113 -8.016 9.259 1.00 86.19 81 SER A C 1
ATOM 651 O O . SER A 1 81 ? -8.624 -9.096 9.539 1.00 86.19 81 SER A O 1
ATOM 653 N N . ILE A 1 82 ? -8.081 -7.533 8.012 1.00 85.25 82 ILE A N 1
ATOM 654 C CA . ILE A 1 82 ? -8.677 -8.256 6.874 1.00 85.25 82 ILE A CA 1
ATOM 655 C C . ILE A 1 82 ? -7.989 -9.615 6.681 1.00 85.25 82 ILE A C 1
ATOM 657 O O . ILE A 1 82 ? -8.663 -10.642 6.683 1.00 85.25 82 ILE A O 1
ATOM 661 N N . THR A 1 83 ? -6.655 -9.648 6.663 1.00 84.56 83 THR A N 1
ATOM 662 C CA . THR A 1 83 ? -5.868 -10.893 6.585 1.00 84.56 83 THR A CA 1
ATOM 663 C C . THR A 1 83 ? -6.182 -11.866 7.727 1.00 84.56 83 THR A C 1
ATOM 665 O O . THR A 1 83 ? -6.251 -13.081 7.537 1.00 84.56 83 THR A O 1
ATOM 668 N N . ASN A 1 84 ? -6.386 -11.361 8.948 1.00 87.19 84 ASN A N 1
ATOM 669 C CA . ASN A 1 84 ? -6.790 -12.210 10.069 1.00 87.19 84 ASN A CA 1
ATOM 670 C C . ASN A 1 84 ? -8.198 -12.788 9.878 1.00 87.19 84 ASN A C 1
ATOM 672 O O . ASN A 1 84 ? -8.417 -13.947 10.226 1.00 87.19 84 ASN A O 1
ATOM 676 N N . LEU A 1 85 ? -9.131 -12.020 9.312 1.00 85.56 85 LEU A N 1
ATOM 677 C CA . LEU A 1 85 ? -10.479 -12.498 9.013 1.00 85.56 85 LEU A CA 1
ATOM 678 C C . LEU A 1 85 ? -10.468 -13.577 7.922 1.00 85.56 85 LEU A C 1
ATOM 680 O O . LEU A 1 85 ? -11.159 -14.584 8.066 1.00 85.56 85 LEU A O 1
ATOM 684 N N . GLU A 1 86 ? -9.643 -13.432 6.882 1.00 85.50 86 GLU A N 1
ATOM 685 C CA . GLU A 1 86 ? -9.444 -14.480 5.865 1.00 85.50 86 GLU A CA 1
ATOM 686 C C . GLU A 1 86 ? -9.008 -15.800 6.491 1.00 85.50 86 GLU A C 1
ATOM 688 O O . GLU A 1 86 ? -9.587 -16.853 6.225 1.00 85.50 86 GLU A O 1
ATOM 693 N N . ARG A 1 87 ? -8.022 -15.741 7.394 1.00 87.50 87 ARG A N 1
ATOM 694 C CA . ARG A 1 87 ? -7.524 -16.918 8.124 1.00 87.50 87 ARG A CA 1
ATOM 695 C C . ARG A 1 87 ? -8.588 -17.565 9.007 1.00 87.50 87 ARG A C 1
ATOM 697 O O . ARG A 1 87 ? -8.496 -18.756 9.288 1.00 87.50 87 ARG A O 1
ATOM 704 N N . GLN A 1 88 ? -9.587 -16.800 9.441 1.00 89.06 88 GLN A N 1
ATOM 705 C CA . GLN A 1 88 ? -10.740 -17.294 10.197 1.00 89.06 88 GLN A CA 1
ATOM 706 C C . GLN A 1 88 ? -11.855 -17.857 9.301 1.00 89.06 88 GLN A C 1
ATOM 708 O O . GLN A 1 88 ? -12.894 -18.271 9.812 1.00 89.06 88 GLN A O 1
ATOM 713 N N . GLY A 1 89 ? -11.642 -17.915 7.984 1.00 83.88 89 GLY A N 1
ATOM 714 C CA . GLY A 1 89 ? -12.594 -18.461 7.020 1.00 83.88 89 GLY A CA 1
ATOM 715 C C . GLY A 1 89 ? -13.543 -17.422 6.426 1.00 83.88 89 GLY A C 1
ATOM 716 O O . GLY A 1 89 ? -14.533 -17.805 5.803 1.00 83.88 89 GLY A O 1
ATOM 717 N N . LEU A 1 90 ? -13.276 -16.119 6.597 1.00 83.19 90 LEU A N 1
ATOM 718 C CA . LEU A 1 90 ? -14.040 -15.085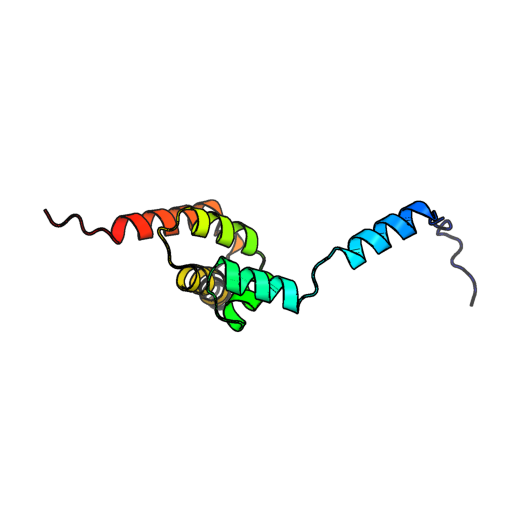 5.904 1.00 83.19 90 LEU A CA 1
ATOM 719 C C . LEU A 1 90 ? -13.676 -15.068 4.415 1.00 83.19 90 LEU A C 1
ATOM 721 O O . LEU A 1 90 ? -12.512 -14.939 4.046 1.00 83.19 90 LEU A O 1
ATOM 725 N N . HIS A 1 91 ? -14.690 -15.114 3.555 1.00 80.19 91 HIS A N 1
ATOM 726 C CA . HIS A 1 91 ? -14.521 -14.873 2.125 1.00 80.19 91 HIS A CA 1
ATOM 727 C C . HIS A 1 91 ? -14.348 -13.373 1.856 1.00 80.19 91 HIS A C 1
ATOM 729 O O . HIS A 1 91 ? -15.329 -12.638 1.722 1.00 80.19 91 HIS A O 1
ATOM 735 N N . THR A 1 92 ? -13.106 -12.907 1.750 1.00 71.62 92 THR A N 1
ATOM 736 C CA . THR A 1 92 ? -12.778 -11.500 1.451 1.00 71.62 92 THR A CA 1
ATOM 737 C C . THR A 1 92 ? -13.208 -11.031 0.078 1.00 71.62 92 THR A C 1
ATOM 739 O O . THR A 1 92 ? -13.418 -9.840 -0.111 1.00 71.62 92 THR A O 1
ATOM 742 N N . THR A 1 93 ? -13.494 -11.945 -0.845 1.00 74.56 93 THR A N 1
ATOM 743 C CA . THR A 1 93 ? -14.118 -11.621 -2.135 1.00 74.56 93 THR A CA 1
ATOM 744 C C . THR A 1 93 ? -15.497 -10.964 -1.999 1.00 74.56 93 THR A C 1
ATOM 746 O O . THR A 1 93 ? -15.959 -10.304 -2.927 1.00 74.56 93 THR A O 1
ATOM 749 N N . LEU A 1 94 ? -16.162 -11.110 -0.846 1.00 81.12 94 LEU A N 1
ATOM 750 C CA . LEU A 1 94 ? -17.416 -10.416 -0.534 1.00 81.12 94 LEU A CA 1
ATOM 751 C C . LEU A 1 94 ? -17.189 -8.991 -0.004 1.00 81.12 94 LEU A C 1
ATOM 753 O O . LEU A 1 94 ? -18.106 -8.164 -0.034 1.00 81.12 94 LEU A O 1
ATOM 757 N N . LEU A 1 95 ? -15.983 -8.694 0.483 1.00 81.56 95 LEU A N 1
ATOM 758 C CA . LEU A 1 95 ? -15.623 -7.408 1.059 1.00 81.56 95 LEU A CA 1
ATOM 759 C C . LEU A 1 95 ? -15.199 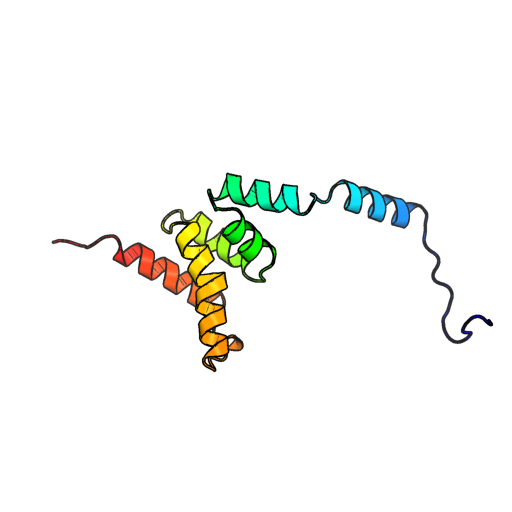-6.445 -0.050 1.00 81.56 95 LEU A C 1
ATOM 761 O O . LEU A 1 95 ? -14.021 -6.235 -0.324 1.00 81.56 95 LEU A O 1
ATOM 765 N N . LYS A 1 96 ? -16.197 -5.859 -0.707 1.00 87.88 96 LYS A N 1
ATOM 766 C CA . LYS A 1 96 ? -15.950 -4.886 -1.768 1.00 87.88 96 LYS A CA 1
ATOM 767 C C . LYS A 1 96 ? -15.260 -3.623 -1.232 1.00 87.88 96 LYS A C 1
ATOM 769 O O . LYS A 1 96 ? -15.598 -3.185 -0.125 1.00 87.88 96 LYS A O 1
ATOM 774 N N . PRO A 1 97 ? -14.384 -2.980 -2.026 1.00 87.12 97 PRO A N 1
ATOM 775 C CA . PRO A 1 97 ? -13.706 -1.744 -1.633 1.00 87.12 97 PRO A CA 1
ATOM 776 C C . PRO A 1 97 ? -14.666 -0.642 -1.166 1.00 87.12 97 PRO A C 1
ATOM 778 O O . PRO A 1 97 ? -14.358 0.083 -0.221 1.00 87.12 97 PRO A O 1
ATOM 781 N N . GLU A 1 98 ? -15.854 -0.544 -1.775 1.00 89.31 98 GLU A N 1
ATOM 782 C CA . GLU A 1 98 ? -16.863 0.459 -1.407 1.00 89.31 98 GLU A CA 1
ATOM 783 C C . GLU A 1 98 ? -17.322 0.318 0.050 1.00 89.31 98 GLU A C 1
ATOM 785 O O . GLU A 1 98 ? -17.386 1.310 0.774 1.00 89.31 98 GLU A O 1
ATOM 790 N N . HIS A 1 99 ? -17.574 -0.914 0.508 1.00 89.19 99 HIS A N 1
ATOM 791 C CA . HIS A 1 99 ? -18.021 -1.176 1.879 1.00 89.19 99 HIS A CA 1
ATOM 792 C C . HIS A 1 99 ? -16.933 -0.843 2.907 1.00 89.19 99 HIS A C 1
ATOM 794 O O . HIS A 1 99 ? -17.231 -0.411 4.023 1.00 89.19 99 HIS A O 1
ATOM 800 N N . ILE A 1 100 ? -15.663 -1.043 2.543 1.00 89.50 100 ILE A N 1
ATOM 801 C CA . ILE A 1 100 ? -14.531 -0.712 3.412 1.00 89.50 100 ILE A CA 1
ATOM 802 C C . ILE A 1 100 ? -14.455 0.807 3.593 1.00 89.50 100 ILE A C 1
ATOM 804 O O . ILE A 1 100 ? -14.375 1.282 4.726 1.00 89.50 100 ILE A O 1
ATOM 808 N N . ILE A 1 101 ? -14.540 1.572 2.499 1.00 90.44 101 ILE A N 1
ATOM 809 C CA . ILE A 1 101 ? -14.540 3.043 2.545 1.00 90.44 101 ILE A CA 1
ATOM 810 C C . ILE A 1 101 ? -15.704 3.544 3.401 1.00 90.44 101 ILE A C 1
ATOM 812 O O . ILE A 1 101 ? -15.479 4.310 4.338 1.00 90.44 101 ILE A O 1
ATOM 816 N N . GLU A 1 102 ? -16.921 3.065 3.134 1.00 90.06 102 GLU A N 1
ATOM 817 C CA . GLU A 1 102 ? -18.123 3.453 3.878 1.00 90.06 102 GLU A CA 1
ATOM 818 C C . GLU A 1 102 ? -17.971 3.169 5.381 1.00 90.06 102 GLU A C 1
ATOM 820 O O . GLU A 1 102 ? -18.267 4.023 6.217 1.00 90.06 102 GLU A O 1
ATOM 825 N N . SER A 1 103 ? -17.413 2.011 5.746 1.00 89.31 103 SER A N 1
ATOM 826 C CA . SER A 1 103 ? -17.148 1.660 7.148 1.00 89.31 103 SER A CA 1
ATOM 827 C C . SER A 1 103 ? -16.220 2.672 7.830 1.00 89.31 103 SER A C 1
ATOM 829 O O . SER A 1 103 ? -16.476 3.099 8.958 1.00 89.31 103 SER A O 1
ATOM 831 N N . PHE A 1 104 ? -15.158 3.107 7.147 1.00 90.56 104 PHE A N 1
ATOM 832 C CA . PHE A 1 104 ? -14.248 4.131 7.666 1.00 90.56 104 PHE A CA 1
ATOM 833 C C . PHE A 1 104 ? -14.876 5.527 7.732 1.00 90.56 104 PHE A C 1
ATOM 835 O O . PHE A 1 104 ? -14.532 6.306 8.627 1.00 90.56 104 PHE A O 1
ATOM 842 N N . GLU A 1 105 ? -15.785 5.859 6.817 1.00 88.81 105 GLU A N 1
ATOM 843 C CA . GLU A 1 105 ? -16.553 7.105 6.857 1.00 88.81 105 GLU A CA 1
ATOM 844 C C . GLU A 1 105 ? -17.529 7.126 8.039 1.00 88.81 105 GLU A C 1
ATOM 846 O O . GLU A 1 105 ? -17.573 8.110 8.782 1.00 88.81 105 GLU A O 1
ATOM 851 N N . LEU A 1 106 ? -18.243 6.024 8.281 1.00 87.94 106 LEU A N 1
ATOM 852 C CA . LEU A 1 106 ? -19.129 5.867 9.435 1.00 87.94 106 LEU A CA 1
ATOM 853 C C . LEU A 1 106 ? -18.351 5.947 10.754 1.00 87.94 106 LEU A C 1
ATOM 855 O O . LEU A 1 106 ? -18.740 6.692 11.657 1.00 87.94 106 LEU A O 1
ATOM 859 N N . LEU A 1 107 ? -17.208 5.261 10.856 1.00 86.06 107 LEU A N 1
ATOM 860 C CA . LEU A 1 107 ? -16.336 5.341 12.033 1.00 86.06 107 LEU A CA 1
ATOM 861 C C . LEU A 1 107 ? -15.874 6.778 12.304 1.00 86.06 107 LEU A C 1
ATOM 863 O O . LEU A 1 107 ? -15.899 7.240 13.448 1.00 86.06 107 LEU A O 1
ATOM 867 N N . ALA A 1 108 ? -15.515 7.516 11.256 1.00 83.38 108 ALA A N 1
ATOM 868 C CA . ALA A 1 108 ? -15.141 8.918 11.369 1.00 83.38 108 ALA A CA 1
ATOM 869 C C . ALA A 1 108 ? -16.288 9.813 11.874 1.00 83.38 108 ALA A C 1
ATOM 871 O O . ALA A 1 108 ? -16.037 10.745 12.638 1.00 83.38 108 ALA A O 1
ATOM 872 N N . LEU A 1 109 ? -17.536 9.529 11.488 1.00 80.94 109 LEU A N 1
ATOM 873 C CA . LEU A 1 109 ? -18.715 10.243 11.989 1.00 80.94 109 LEU A CA 1
ATOM 874 C C . LEU A 1 109 ? -18.980 9.939 13.470 1.00 80.94 109 LEU A C 1
ATOM 876 O O . LEU A 1 109 ? -19.305 10.849 14.227 1.00 80.94 109 LEU A O 1
ATOM 880 N N . THR A 1 110 ? -18.794 8.688 13.903 1.00 69.00 110 THR A N 1
ATOM 881 C CA . THR A 1 110 ? -19.023 8.280 15.305 1.00 69.00 110 THR A CA 1
ATOM 882 C C . THR A 1 110 ? -17.987 8.809 16.299 1.00 69.00 110 THR A C 1
ATOM 884 O O . THR A 1 110 ? -18.291 8.939 17.482 1.00 69.00 110 THR A O 1
ATOM 887 N N . LYS A 1 111 ? -16.777 9.169 15.843 1.00 59.38 111 LYS A N 1
ATOM 888 C CA . LYS A 1 111 ? -15.744 9.791 16.693 1.00 59.38 111 LYS A CA 1
ATOM 889 C C . LYS A 1 111 ? -16.100 11.199 17.177 1.00 59.38 111 LYS A C 1
ATOM 891 O O . LYS A 1 111 ? -15.472 11.676 18.119 1.00 59.38 111 LYS A O 1
ATOM 896 N N . TYR A 1 112 ? -17.094 11.846 16.572 1.00 49.69 112 TYR A N 1
ATOM 897 C CA . TYR A 1 112 ? -17.749 13.012 17.151 1.00 49.69 112 TYR A CA 1
ATOM 898 C C . TYR A 1 112 ? -18.963 12.521 17.941 1.00 49.69 112 TYR A C 1
ATOM 900 O O . TYR A 1 112 ? -20.019 12.309 17.337 1.00 49.69 112 TYR A O 1
ATOM 908 N N . PRO A 1 113 ? -18.879 12.331 19.271 1.00 45.50 113 PRO A N 1
ATOM 909 C CA . PRO A 1 113 ? -20.098 12.154 20.027 1.00 45.50 113 PRO A CA 1
ATOM 910 C C . PRO A 1 113 ? -20.909 13.441 19.852 1.00 45.50 113 PRO A C 1
ATOM 912 O O . PRO A 1 113 ? -20.478 14.528 20.245 1.00 45.50 113 PRO A O 1
ATOM 915 N N . LYS A 1 114 ? -22.089 13.321 19.237 1.00 42.25 114 LYS A N 1
ATOM 916 C CA . LYS A 1 114 ? -23.184 14.264 19.457 1.00 42.25 114 LYS A CA 1
ATOM 917 C C . LYS A 1 114 ? -23.559 14.149 20.935 1.00 42.25 114 LYS A C 1
ATOM 919 O O . LYS A 1 114 ? -24.496 13.444 21.284 1.00 42.25 114 LYS A O 1
ATOM 924 N N . ASN A 1 115 ? -22.774 14.784 21.797 1.00 37.97 115 ASN A N 1
ATOM 925 C CA . ASN A 1 115 ? -23.191 15.100 23.149 1.00 37.97 115 ASN A CA 1
ATOM 926 C C . ASN A 1 115 ? -24.136 16.292 23.015 1.00 37.97 115 ASN A C 1
ATOM 928 O O . ASN A 1 115 ? -23.684 17.421 22.818 1.00 37.97 115 ASN A O 1
ATOM 932 N N . HIS A 1 116 ? -25.432 16.006 23.040 1.00 39.56 116 HIS A N 1
ATOM 933 C CA . HIS A 1 116 ? -26.484 16.981 23.279 1.00 39.56 116 HIS A CA 1
ATOM 934 C C . HIS A 1 116 ? -27.249 16.567 24.527 1.00 39.56 116 HIS A C 1
ATOM 936 O O . HIS A 1 116 ? -27.461 15.343 24.689 1.00 39.56 116 HIS A O 1
#

Secondary structure (DSSP, 8-state):
-PPPSSS---PPPHHHHHHHHHHHHHSPPHHHHHHHHHHHHT--HHHHHHHHTSTTHHHHHHHHHTSSS-HHHHHHIIIIIHHHHHHTT--GGG--HHHHHHHHHHHHHHTS----